Protein AF-A0A355IZ38-F1 (afdb_monomer_lite)

Sequence (164 aa):
MVAQYGFLFPCATNLNFVRHICVRNKNLKMKPISAKSFLVAFALFFAFACSNNEDNSEPLELSENEFTVQPEKPSKADEISVITCDCAYNQLAYIKRDGFTIELIKHFNSMMKQPCVLKLDTIKLGKLAAGTYQLKLIIVDTSTMILPADSIFHTEEQQLVVVN

pLDDT: mean 74.07, std 24.32, range [25.77, 97.81]

Foldseek 3Di:
DDDPPDDFDFQFPPPDDPPPPPDPDPDDDDDDDDDDPPPPVVVVVPPDDDPPPPPPDDGPRDTEQDKAWPPNAAALVDWIKIKGKYFPQWAFPDWDDDPQEIEGETEHEVVVVDDGDIDIDIGTPTGDHADKHKYKYWYWHQHCPVDVGIDTPDIDIDIHGHHD

Secondary structure (DSSP, 8-state):
----------------------------------TTSSSSTTTGGGSS--------PPP--PPTT-EEEESSS-BTTS-EEEEEEEETT-EEEEEEEETTEEEEEEEE-GGG-----EEEEEEEEE---SEEEEEEEEEEE--TTT-SS-EEEEEEEEEEEEB-

Radius of gyration: 23.29 Å; chains: 1; bounding box: 48×27×75 Å

Structure (mmCIF, N/CA/C/O backbone):
data_AF-A0A355IZ38-F1
#
_entry.id   AF-A0A355IZ38-F1
#
loop_
_atom_site.group_PDB
_atom_site.id
_atom_site.type_symbol
_atom_site.label_atom_id
_atom_site.label_alt_id
_atom_site.label_comp_id
_atom_site.label_asym_id
_atom_site.label_entity_id
_atom_site.label_seq_id
_atom_site.pdbx_PDB_ins_code
_atom_site.Cartn_x
_atom_site.Cartn_y
_atom_site.Cartn_z
_atom_site.occupancy
_atom_site.B_iso_or_equiv
_atom_site.auth_seq_id
_atom_site.auth_comp_id
_atom_site.auth_asym_id
_atom_site.auth_atom_id
_atom_site.pdbx_PDB_model_num
ATOM 1 N N . MET A 1 1 ? 28.796 12.596 -7.673 1.00 30.09 1 MET A N 1
ATOM 2 C CA . MET A 1 1 ? 27.819 13.690 -7.497 1.00 30.09 1 MET A CA 1
ATOM 3 C C . MET A 1 1 ? 26.765 13.528 -8.576 1.00 30.09 1 MET A C 1
ATOM 5 O O . MET A 1 1 ? 27.024 13.876 -9.718 1.00 30.09 1 MET A O 1
ATOM 9 N N . VAL A 1 2 ? 25.653 12.869 -8.252 1.00 27.17 2 VAL A N 1
ATOM 10 C CA . VAL A 1 2 ? 24.540 12.662 -9.189 1.00 27.17 2 VAL A CA 1
ATOM 11 C C . VAL A 1 2 ? 23.523 13.758 -8.902 1.00 27.17 2 VAL A C 1
ATOM 13 O O . VAL A 1 2 ? 23.076 13.892 -7.768 1.00 27.17 2 VAL A O 1
ATOM 16 N N . ALA A 1 3 ? 23.234 14.583 -9.904 1.00 25.77 3 ALA A N 1
ATOM 17 C CA . ALA A 1 3 ? 22.240 15.639 -9.809 1.00 25.77 3 ALA A CA 1
ATOM 18 C C . ALA A 1 3 ? 20.837 15.011 -9.738 1.00 25.77 3 ALA A C 1
ATOM 20 O O . ALA A 1 3 ? 20.361 14.444 -10.720 1.00 25.77 3 ALA A O 1
ATOM 21 N N . GLN A 1 4 ? 20.194 15.097 -8.572 1.00 28.62 4 GLN A N 1
ATOM 22 C CA . GLN A 1 4 ? 18.762 14.849 -8.411 1.00 28.62 4 GLN A CA 1
ATOM 23 C C . GLN A 1 4 ? 18.001 16.057 -8.968 1.00 28.62 4 GLN A C 1
ATOM 25 O O . GLN A 1 4 ? 17.833 17.068 -8.293 1.00 28.62 4 GLN A O 1
ATOM 30 N N . TYR A 1 5 ? 17.551 15.960 -10.217 1.00 30.80 5 TYR A N 1
ATOM 31 C CA . TYR A 1 5 ? 16.475 16.811 -10.711 1.00 30.80 5 TYR A CA 1
ATOM 32 C C . TYR A 1 5 ? 15.154 16.198 -10.242 1.00 30.80 5 TYR A C 1
ATOM 34 O O . TYR A 1 5 ? 14.611 15.312 -10.896 1.00 30.80 5 TYR A O 1
ATOM 42 N N . GLY A 1 6 ? 14.675 16.634 -9.076 1.00 28.84 6 GLY A N 1
ATOM 43 C CA . GLY A 1 6 ? 13.336 16.313 -8.591 1.00 28.84 6 GLY A CA 1
ATOM 44 C C . GLY A 1 6 ? 12.301 17.079 -9.405 1.00 28.84 6 GLY A C 1
ATOM 45 O O . GLY A 1 6 ? 11.952 18.206 -9.066 1.00 28.84 6 GLY A O 1
ATOM 46 N N . PHE A 1 7 ? 11.838 16.493 -10.505 1.00 35.38 7 PHE A N 1
ATOM 47 C CA . PHE A 1 7 ? 10.585 16.916 -11.113 1.00 35.38 7 PHE A CA 1
ATOM 48 C C . PHE A 1 7 ? 9.449 16.254 -10.330 1.00 35.38 7 PHE A C 1
ATOM 50 O O . PHE A 1 7 ? 9.221 15.056 -10.466 1.00 35.38 7 PHE A O 1
ATOM 57 N N . LEU A 1 8 ? 8.756 17.040 -9.504 1.00 36.06 8 LEU A N 1
ATOM 58 C CA . LEU A 1 8 ? 7.461 16.677 -8.929 1.00 36.06 8 LEU A CA 1
ATOM 59 C C . LEU A 1 8 ? 6.459 16.545 -10.082 1.00 36.06 8 LEU A C 1
ATOM 61 O O . LEU A 1 8 ? 5.887 17.536 -10.534 1.00 36.06 8 LEU A O 1
ATOM 65 N N . PHE A 1 9 ? 6.292 15.335 -10.605 1.00 43.69 9 PHE A N 1
ATOM 66 C CA . PHE A 1 9 ? 5.160 15.011 -11.461 1.00 43.69 9 PHE A CA 1
ATOM 67 C C . PHE A 1 9 ? 4.048 14.486 -10.552 1.00 43.69 9 PHE A C 1
ATOM 69 O O . PHE A 1 9 ? 4.173 13.365 -10.062 1.00 43.69 9 PHE A O 1
ATOM 76 N N . PRO A 1 10 ? 2.987 15.269 -10.283 1.00 49.03 10 PRO A N 1
ATOM 77 C CA . PRO A 1 10 ? 1.847 14.750 -9.541 1.00 49.03 10 PRO A CA 1
ATOM 78 C C . PRO A 1 10 ? 1.244 13.565 -10.301 1.00 49.03 10 PRO A C 1
ATOM 80 O O . PRO A 1 10 ? 1.236 13.552 -11.539 1.00 49.03 10 PRO A O 1
ATOM 83 N N . CYS A 1 11 ? 0.726 12.583 -9.562 1.00 50.69 11 CYS A N 1
ATOM 84 C CA . CYS A 1 11 ? -0.004 11.435 -10.101 1.00 50.69 11 CYS A CA 1
ATOM 85 C C . CYS A 1 11 ? -1.357 11.852 -10.700 1.00 50.69 11 CYS A C 1
ATOM 87 O O . CYS A 1 11 ? -2.425 11.474 -10.230 1.00 50.69 11 CYS A O 1
ATOM 89 N N . ALA A 1 12 ? -1.340 12.675 -11.743 1.00 43.84 12 ALA A N 1
ATOM 90 C CA . ALA A 1 12 ? -2.553 13.063 -12.433 1.00 43.84 12 ALA A CA 1
ATOM 91 C C . ALA A 1 12 ? -3.121 11.845 -13.174 1.00 43.84 12 ALA A C 1
ATOM 93 O O . ALA A 1 12 ? -2.410 11.145 -13.901 1.00 43.84 12 ALA A O 1
ATOM 94 N N . THR A 1 13 ? -4.425 11.617 -13.035 1.00 41.06 13 THR A N 1
ATOM 95 C CA . THR A 1 13 ? -5.215 10.656 -13.811 1.00 41.06 13 THR A CA 1
ATOM 96 C C . THR A 1 13 ? -5.291 11.087 -15.279 1.00 41.06 13 THR A C 1
ATOM 98 O O . THR A 1 13 ? -6.330 11.492 -15.786 1.00 41.06 13 THR A O 1
ATOM 101 N N . ASN A 1 14 ? -4.178 11.000 -16.011 1.00 34.47 14 ASN A N 1
ATOM 102 C CA . ASN A 1 14 ? -4.167 11.244 -17.450 1.00 34.47 14 ASN A CA 1
ATOM 103 C C . ASN A 1 14 ? -4.480 9.941 -18.193 1.00 34.47 14 ASN A C 1
ATOM 105 O O . ASN A 1 14 ? -3.610 9.202 -18.659 1.00 34.47 14 ASN A O 1
ATOM 109 N N . LEU A 1 15 ? -5.771 9.630 -18.248 1.00 43.16 15 LEU A N 1
ATOM 110 C CA . LEU A 1 15 ? -6.325 8.470 -18.931 1.00 43.16 15 LEU A CA 1
ATOM 111 C C . LEU A 1 15 ? -6.404 8.760 -20.436 1.00 43.16 15 LEU A C 1
ATOM 113 O O . LEU A 1 15 ? -7.479 8.970 -20.972 1.00 43.16 15 LEU A O 1
ATOM 117 N N . ASN A 1 16 ? -5.255 8.812 -21.118 1.00 37.44 16 ASN A N 1
ATOM 118 C CA . ASN A 1 16 ? -5.170 8.733 -22.581 1.00 37.44 16 ASN A CA 1
ATOM 119 C C . ASN A 1 16 ? -3.759 8.325 -23.031 1.00 37.44 16 ASN A C 1
ATOM 121 O O . ASN A 1 16 ? -2.974 9.129 -23.528 1.00 37.44 16 ASN A O 1
ATOM 125 N N . PHE A 1 17 ? -3.438 7.036 -22.900 1.00 35.91 17 PHE A N 1
ATOM 126 C CA . PHE A 1 17 ? -2.276 6.443 -23.565 1.00 35.91 17 PHE A CA 1
ATOM 127 C C . PHE A 1 17 ? -2.744 5.532 -24.704 1.00 35.91 17 PHE A C 1
ATOM 129 O O . PHE A 1 17 ? -2.813 4.309 -24.579 1.00 35.91 17 PHE A O 1
ATOM 136 N N . VAL A 1 18 ? -3.090 6.139 -25.842 1.00 32.97 18 VAL A N 1
ATOM 137 C CA . VAL A 1 18 ? -3.342 5.411 -27.091 1.00 32.97 18 VAL A CA 1
ATOM 138 C C . VAL A 1 18 ? -2.006 4.850 -27.591 1.00 32.97 18 VAL A C 1
ATOM 140 O O . VAL A 1 18 ? -1.260 5.499 -28.323 1.00 32.97 18 VAL A O 1
ATOM 143 N N . ARG A 1 19 ? -1.680 3.611 -27.200 1.00 35.50 19 ARG A N 1
ATOM 144 C CA . ARG A 1 19 ? -0.643 2.809 -27.867 1.00 35.50 19 ARG A CA 1
ATOM 145 C C . ARG A 1 19 ? -1.147 2.390 -29.245 1.00 35.50 19 ARG A C 1
ATOM 147 O O . ARG A 1 19 ? -1.717 1.315 -29.407 1.00 35.50 19 ARG A O 1
ATOM 154 N N . HIS A 1 20 ? -0.859 3.189 -30.266 1.00 32.88 20 HIS A N 1
ATOM 155 C CA . HIS A 1 20 ? -0.833 2.685 -31.636 1.00 32.88 20 HIS A CA 1
ATOM 156 C C . HIS A 1 20 ? 0.424 1.817 -31.832 1.00 32.88 20 HIS A C 1
ATOM 158 O O . HIS A 1 20 ? 1.467 2.289 -32.278 1.00 32.88 20 HIS A O 1
ATOM 164 N N . ILE A 1 21 ? 0.336 0.523 -31.509 1.00 37.19 21 ILE A N 1
ATOM 165 C CA . ILE A 1 21 ? 1.302 -0.467 -32.003 1.00 37.19 21 ILE A CA 1
ATOM 166 C C . ILE A 1 21 ? 0.905 -0.790 -33.446 1.00 37.19 21 ILE A C 1
ATOM 168 O O . ILE A 1 21 ? 0.029 -1.610 -33.708 1.00 37.19 21 ILE A O 1
ATOM 172 N N . CYS A 1 22 ? 1.540 -0.117 -34.402 1.00 32.47 22 CYS A N 1
ATOM 173 C CA . CYS A 1 22 ? 1.424 -0.455 -35.814 1.00 32.47 22 CYS A CA 1
ATOM 174 C C . CYS A 1 22 ? 2.407 -1.595 -36.134 1.00 32.47 22 CYS A C 1
ATOM 176 O O . CYS A 1 22 ? 3.581 -1.358 -36.422 1.00 32.47 22 CYS A O 1
ATOM 178 N N . VAL A 1 23 ? 1.943 -2.847 -36.067 1.00 34.12 23 VAL A N 1
ATOM 179 C CA . VAL A 1 23 ? 2.688 -3.999 -36.599 1.00 34.12 23 VAL A CA 1
ATOM 180 C C . VAL A 1 23 ? 2.545 -3.992 -38.122 1.00 34.12 23 VAL A C 1
ATOM 182 O O . VAL A 1 23 ? 1.530 -4.410 -38.676 1.00 34.12 23 VAL A O 1
ATOM 185 N N . ARG A 1 24 ? 3.572 -3.505 -38.826 1.00 33.31 24 ARG A N 1
ATOM 186 C CA . ARG A 1 24 ? 3.681 -3.632 -40.288 1.00 33.31 24 ARG A CA 1
ATOM 187 C C . ARG A 1 24 ? 3.968 -5.091 -40.656 1.00 33.31 24 ARG A C 1
ATOM 189 O O . ARG A 1 24 ? 5.123 -5.502 -40.727 1.00 33.31 24 ARG A O 1
ATOM 196 N N . ASN A 1 25 ? 2.923 -5.863 -40.944 1.00 37.69 25 ASN A N 1
ATOM 197 C CA . ASN A 1 25 ? 3.072 -7.150 -41.617 1.00 37.69 25 ASN A CA 1
ATOM 198 C C . ASN A 1 25 ? 3.325 -6.909 -43.118 1.00 37.69 25 ASN A C 1
ATOM 200 O O . ASN A 1 25 ? 2.424 -6.528 -43.866 1.00 37.69 25 ASN A O 1
ATOM 204 N N . LYS A 1 26 ? 4.576 -7.072 -43.564 1.00 46.28 26 LYS A N 1
ATOM 205 C CA . LYS A 1 26 ? 4.955 -6.984 -44.981 1.00 46.28 26 LYS A CA 1
ATOM 206 C C . LYS A 1 26 ? 4.722 -8.336 -45.655 1.00 46.28 26 LYS A C 1
ATOM 208 O O . LYS A 1 26 ? 5.685 -9.065 -45.849 1.00 46.28 26 LYS A O 1
ATOM 213 N N . ASN A 1 27 ? 3.480 -8.669 -46.007 1.00 49.88 27 ASN A N 1
ATOM 214 C CA . ASN A 1 27 ? 3.184 -9.634 -47.080 1.00 49.88 27 ASN A CA 1
ATOM 215 C C . ASN A 1 27 ? 1.684 -9.664 -47.426 1.00 49.88 27 ASN A C 1
ATOM 217 O O . ASN A 1 27 ? 0.970 -10.598 -47.083 1.00 49.88 27 ASN A O 1
ATOM 221 N N . LEU A 1 28 ? 1.193 -8.652 -48.145 1.00 47.41 28 LEU A N 1
ATOM 222 C CA . LEU A 1 28 ? -0.087 -8.753 -48.852 1.00 47.41 28 LEU A CA 1
ATOM 223 C C . LEU A 1 28 ? 0.058 -8.150 -50.252 1.00 47.41 28 LEU A C 1
ATOM 225 O O . LEU A 1 28 ? 0.273 -6.951 -50.416 1.00 47.41 28 LEU A O 1
ATOM 229 N N . LYS A 1 29 ? -0.035 -9.010 -51.273 1.00 46.50 29 LYS A N 1
ATOM 230 C CA . LYS A 1 29 ? -0.115 -8.613 -52.683 1.00 46.50 29 LYS A CA 1
ATOM 231 C C . LYS A 1 29 ? -1.458 -7.911 -52.916 1.00 46.50 29 LYS A C 1
ATOM 233 O O . LYS A 1 29 ? -2.498 -8.565 -52.944 1.00 46.50 29 LYS A O 1
ATOM 238 N N . MET A 1 30 ? -1.433 -6.588 -53.077 1.00 45.38 30 MET A N 1
ATOM 239 C CA . MET A 1 30 ? -2.601 -5.790 -53.465 1.00 45.38 30 MET A CA 1
ATOM 240 C C . MET A 1 30 ? -3.033 -6.144 -54.894 1.00 45.38 30 MET A C 1
ATOM 242 O O . MET A 1 30 ? -2.254 -6.011 -55.836 1.00 45.38 30 MET A O 1
ATOM 246 N N . LYS A 1 31 ? -4.292 -6.565 -55.059 1.00 53.12 31 LYS A N 1
ATOM 247 C CA . LYS A 1 31 ? -5.003 -6.490 -56.344 1.00 53.12 31 LYS A CA 1
ATOM 248 C C . LYS A 1 31 ? -5.642 -5.098 -56.463 1.00 53.12 31 LYS A C 1
ATOM 250 O O . LYS A 1 31 ? -6.125 -4.586 -55.453 1.00 53.12 31 LYS A O 1
ATOM 255 N N . PRO A 1 32 ? -5.667 -4.481 -57.655 1.00 48.03 32 PRO A N 1
ATOM 256 C CA . PRO A 1 32 ? -6.236 -3.151 -57.830 1.00 48.03 32 PRO A CA 1
ATOM 257 C C . PRO A 1 32 ? -7.765 -3.216 -57.722 1.00 48.03 32 PRO A C 1
ATOM 259 O O . PRO A 1 32 ? -8.432 -3.809 -58.567 1.00 48.03 32 PRO A O 1
ATOM 262 N N . ILE A 1 33 ? -8.318 -2.617 -56.667 1.00 56.44 33 ILE A N 1
ATOM 263 C CA . ILE A 1 33 ? -9.761 -2.443 -56.475 1.00 56.44 33 ILE A CA 1
ATOM 264 C C . ILE A 1 33 ? -10.096 -0.969 -56.725 1.00 56.44 33 ILE A C 1
ATOM 266 O O . ILE A 1 33 ? -9.453 -0.067 -56.192 1.00 56.44 33 ILE A O 1
ATOM 270 N N . SER A 1 34 ? -11.086 -0.762 -57.592 1.00 51.72 34 SER A N 1
ATOM 271 C CA . SER A 1 34 ? -11.603 0.520 -58.081 1.00 51.72 34 SER A CA 1
ATOM 272 C C . SER A 1 34 ? -11.895 1.530 -56.958 1.00 51.72 34 SER A C 1
ATOM 274 O O . SER A 1 34 ? -12.661 1.266 -56.031 1.00 51.72 34 SER A O 1
ATOM 276 N N . ALA A 1 35 ? -11.295 2.716 -57.077 1.00 55.97 35 ALA A N 1
ATOM 277 C CA . ALA A 1 35 ? -11.158 3.746 -56.044 1.00 55.97 35 ALA A CA 1
ATOM 278 C C . ALA A 1 35 ? -12.426 4.571 -55.723 1.00 55.97 35 ALA A C 1
ATOM 280 O O . ALA A 1 35 ? -12.310 5.684 -55.220 1.00 55.97 35 ALA A O 1
ATOM 281 N N . LYS A 1 36 ? -13.640 4.079 -56.008 1.00 51.84 36 LYS A N 1
ATOM 282 C CA . LYS A 1 36 ? -14.870 4.886 -55.840 1.00 51.84 36 LYS A CA 1
ATOM 283 C C . LYS A 1 36 ? -15.793 4.483 -54.685 1.00 51.84 36 LYS A C 1
ATOM 285 O O . LYS A 1 36 ? -16.704 5.242 -54.383 1.00 51.84 36 LYS A O 1
ATOM 290 N N . SER A 1 37 ? -15.540 3.373 -53.984 1.00 49.75 37 SER A N 1
ATOM 291 C CA . SER A 1 37 ? -16.437 2.897 -52.906 1.00 49.75 37 SER A CA 1
ATOM 292 C C . SER A 1 37 ? -15.851 2.925 -51.489 1.00 49.75 37 SER A C 1
ATOM 294 O O . SER A 1 37 ? -16.540 2.541 -50.551 1.00 49.75 37 SER A O 1
ATOM 296 N N . PHE A 1 38 ? -14.617 3.400 -51.289 1.00 52.09 38 PHE A N 1
ATOM 297 C CA . PHE A 1 38 ? -13.949 3.324 -49.977 1.00 52.09 38 PHE A CA 1
ATOM 298 C C . PHE A 1 38 ? -14.172 4.534 -49.050 1.00 52.09 38 PHE A C 1
ATOM 300 O O . PHE A 1 38 ? -13.833 4.468 -47.873 1.00 52.09 38 PHE A O 1
ATOM 307 N N . LEU A 1 39 ? -14.758 5.631 -49.542 1.00 50.28 39 LEU A N 1
ATOM 308 C CA . LEU A 1 39 ? -14.891 6.871 -48.760 1.00 50.28 39 LEU A CA 1
ATOM 309 C C . LEU A 1 39 ? -16.101 6.904 -47.812 1.00 50.28 39 LEU A C 1
ATOM 311 O O . LEU A 1 39 ? -16.093 7.670 -46.857 1.00 50.28 39 LEU A O 1
ATOM 315 N N . VAL A 1 40 ? -17.118 6.063 -48.023 1.00 52.06 40 VAL A N 1
ATOM 316 C CA . VAL A 1 40 ? -18.356 6.100 -47.214 1.00 52.06 40 VAL A CA 1
ATOM 317 C C . VAL A 1 40 ? -18.251 5.240 -45.945 1.00 52.06 40 VAL A C 1
ATOM 319 O O . VAL A 1 40 ? -18.854 5.563 -44.927 1.00 52.06 40 VAL A O 1
ATOM 322 N N . ALA A 1 41 ? -17.427 4.186 -45.948 1.00 52.53 41 ALA A N 1
ATOM 323 C CA . ALA A 1 41 ? -17.301 3.279 -44.802 1.00 52.53 41 ALA A CA 1
ATOM 324 C C . ALA A 1 41 ? -16.456 3.846 -43.641 1.00 52.53 41 ALA A C 1
ATOM 326 O O . ALA A 1 41 ? -16.593 3.388 -42.510 1.00 52.53 41 ALA A O 1
ATOM 327 N N . PHE A 1 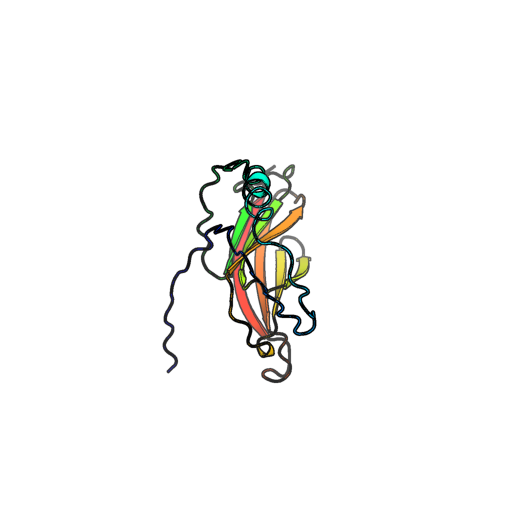42 ? -15.606 4.850 -43.891 1.00 52.91 42 PHE A N 1
ATOM 328 C CA . PHE A 1 42 ? -14.719 5.417 -42.866 1.00 52.91 42 PHE A CA 1
ATOM 329 C C . PHE A 1 42 ? -15.412 6.451 -41.964 1.00 52.91 42 PHE A C 1
ATOM 331 O O . PHE A 1 42 ? -14.997 6.633 -40.826 1.00 52.91 42 PHE A O 1
ATOM 338 N N . ALA A 1 43 ? -16.484 7.099 -42.432 1.00 53.50 43 ALA A N 1
ATOM 339 C CA . ALA A 1 43 ? -17.192 8.126 -41.660 1.00 53.50 43 ALA A CA 1
ATOM 340 C C . ALA A 1 43 ? -18.168 7.546 -40.616 1.00 53.50 43 ALA A C 1
ATOM 342 O O . ALA A 1 43 ? -18.440 8.186 -39.606 1.00 53.50 43 ALA A O 1
ATOM 343 N N . LEU A 1 44 ? -18.670 6.323 -40.824 1.00 48.66 44 LEU A N 1
ATOM 344 C CA . LEU A 1 44 ? -19.649 5.686 -39.931 1.00 48.66 44 LEU A CA 1
ATOM 345 C C . LEU A 1 44 ? -19.027 5.006 -38.699 1.00 48.66 44 LEU A C 1
ATOM 347 O O . LEU A 1 44 ? -19.744 4.726 -37.743 1.00 48.66 44 LEU A O 1
ATOM 351 N N . PHE A 1 45 ? -17.710 4.774 -38.678 1.00 49.78 45 PHE A N 1
ATOM 352 C CA . PHE A 1 45 ? -17.037 4.120 -37.546 1.00 49.78 45 PHE A CA 1
ATOM 353 C C . PHE A 1 45 ? -16.666 5.065 -36.389 1.00 49.78 45 PHE A C 1
ATOM 355 O O . PHE A 1 45 ? -16.322 4.586 -35.314 1.00 49.78 45 PHE A O 1
ATOM 362 N N . PHE A 1 46 ? -16.764 6.388 -36.567 1.00 50.72 46 PHE A N 1
ATOM 363 C CA . PHE A 1 46 ? -16.377 7.371 -35.540 1.00 50.72 46 PHE A CA 1
ATOM 364 C C . PHE A 1 46 ? -17.545 7.922 -34.705 1.00 50.72 46 PHE A C 1
ATOM 366 O O . PHE A 1 46 ? -17.321 8.756 -33.836 1.00 50.72 46 PHE A O 1
ATOM 373 N N . ALA A 1 47 ? -18.782 7.463 -34.924 1.00 43.34 47 ALA A N 1
ATOM 374 C CA . ALA A 1 47 ? -19.952 7.968 -34.192 1.00 43.34 47 ALA A CA 1
ATOM 375 C C . ALA A 1 47 ? -20.251 7.228 -32.869 1.00 43.34 47 ALA A C 1
ATOM 377 O O . ALA A 1 47 ? -21.159 7.627 -32.145 1.00 43.34 47 ALA A O 1
ATOM 378 N N . PHE A 1 48 ? -19.506 6.169 -32.533 1.00 50.12 48 PHE A N 1
ATOM 379 C CA . PHE A 1 48 ? -19.734 5.359 -31.329 1.00 50.12 48 PHE A CA 1
ATOM 380 C C . PHE A 1 48 ? -18.459 5.186 -30.497 1.00 50.12 48 PHE A C 1
ATOM 382 O O . PHE A 1 48 ? -17.959 4.077 -30.343 1.00 50.12 48 PHE A O 1
ATOM 389 N N . ALA A 1 49 ? -17.917 6.268 -29.946 1.00 50.88 49 ALA A N 1
ATOM 390 C CA . ALA A 1 49 ? -17.051 6.177 -28.774 1.00 50.88 49 ALA A CA 1
ATOM 391 C C . ALA A 1 49 ? -17.018 7.527 -28.047 1.00 50.88 49 ALA A C 1
ATOM 393 O O . ALA A 1 49 ? -16.909 8.562 -28.694 1.00 50.88 49 ALA A O 1
ATOM 394 N N . CYS A 1 50 ? -17.074 7.469 -26.715 1.00 43.09 50 CYS A N 1
ATOM 395 C CA . CYS A 1 50 ? -17.049 8.567 -25.737 1.00 43.09 50 CYS A CA 1
ATOM 396 C C . CYS A 1 50 ? -18.423 9.079 -25.274 1.00 43.09 50 CYS A C 1
ATOM 398 O O . CYS A 1 50 ? -18.811 10.221 -25.492 1.00 43.09 50 CYS A O 1
ATOM 400 N N . SER A 1 51 ? -19.126 8.226 -24.521 1.00 40.53 51 SER A N 1
ATOM 401 C CA . SER A 1 51 ? -19.909 8.706 -23.378 1.00 40.53 51 SER A CA 1
ATOM 402 C C . SER A 1 51 ? -18.917 9.092 -22.277 1.00 40.53 51 SER A C 1
ATOM 404 O O . SER A 1 51 ? -18.485 8.227 -21.515 1.00 40.53 51 SER A O 1
ATOM 406 N N . ASN A 1 52 ? -18.512 10.362 -22.230 1.00 41.09 52 ASN A N 1
ATOM 407 C CA . ASN A 1 52 ? -17.739 10.903 -21.116 1.00 41.09 52 ASN A CA 1
ATOM 408 C C . ASN A 1 52 ? -18.655 10.986 -19.889 1.00 41.09 52 ASN A C 1
ATOM 410 O O . ASN A 1 52 ? -19.328 11.990 -19.676 1.00 41.09 52 ASN A O 1
ATOM 414 N N . ASN A 1 53 ? -18.680 9.927 -19.082 1.00 40.62 53 ASN A N 1
ATOM 415 C CA . ASN A 1 53 ? -18.963 10.099 -17.664 1.00 40.62 53 ASN A CA 1
ATOM 416 C C . ASN A 1 53 ? -17.680 10.664 -17.055 1.00 40.62 53 ASN A C 1
ATOM 418 O O . ASN A 1 53 ? -16.778 9.919 -16.677 1.00 40.62 53 ASN A O 1
ATOM 422 N N . GLU A 1 54 ? -17.569 11.990 -17.077 1.00 43.09 54 GLU A N 1
ATOM 423 C CA . GLU A 1 54 ? -16.613 12.723 -16.255 1.00 43.09 54 GLU A CA 1
ATOM 424 C C . GLU A 1 54 ? -17.004 12.490 -14.791 1.00 43.09 54 GLU A C 1
ATOM 426 O O . GLU A 1 54 ? -17.865 13.174 -14.238 1.00 43.09 54 GLU A O 1
ATOM 431 N N . ASP A 1 55 ? -16.407 11.469 -14.174 1.00 45.53 55 ASP A N 1
ATOM 432 C CA . ASP A 1 55 ? -16.318 11.406 -12.720 1.00 45.53 55 ASP A CA 1
ATOM 433 C C . ASP A 1 55 ? -15.497 12.626 -12.279 1.00 45.53 55 ASP A C 1
ATOM 435 O O . ASP A 1 55 ? -14.277 12.671 -12.433 1.00 45.53 55 ASP A O 1
ATOM 439 N N . ASN A 1 56 ? -16.194 13.642 -11.764 1.00 39.91 56 ASN A N 1
ATOM 440 C CA . ASN A 1 56 ? -15.639 14.853 -11.153 1.00 39.91 56 ASN A CA 1
ATOM 441 C C . ASN A 1 56 ? -14.967 14.543 -9.800 1.00 39.91 56 ASN A C 1
ATOM 443 O O . ASN A 1 56 ? -15.247 15.192 -8.793 1.00 39.91 56 ASN A O 1
ATOM 447 N N . SER A 1 57 ? -14.111 13.526 -9.738 1.00 53.03 57 SER A N 1
ATOM 448 C CA . SER A 1 57 ? -13.187 13.375 -8.621 1.00 53.03 57 SER A CA 1
ATOM 449 C C . SER A 1 57 ? -12.007 14.304 -8.872 1.00 53.03 57 SER A C 1
ATOM 451 O O . SER A 1 57 ? -11.310 14.142 -9.878 1.00 53.03 57 SER A O 1
ATOM 453 N N . GLU A 1 58 ? -11.789 15.273 -7.981 1.00 54.09 58 GLU A N 1
ATOM 454 C CA . GLU A 1 58 ? -10.553 16.057 -7.962 1.00 54.09 58 GLU A CA 1
ATOM 455 C C . GLU A 1 58 ? -9.346 15.103 -8.072 1.00 54.09 58 GLU A C 1
ATOM 457 O O . GLU A 1 58 ? -9.344 14.049 -7.421 1.00 54.09 58 GLU A O 1
ATOM 462 N N . PRO A 1 59 ? -8.348 15.400 -8.925 1.00 56.91 59 PRO A N 1
ATOM 463 C CA . PRO A 1 59 ? -7.170 14.554 -9.045 1.00 56.91 59 PRO A CA 1
ATOM 464 C C . PRO A 1 59 ? -6.508 14.414 -7.674 1.00 56.91 59 PRO A C 1
ATOM 466 O O . PRO A 1 59 ? -6.182 15.418 -7.045 1.00 56.91 59 PRO A O 1
ATOM 469 N N . LEU A 1 60 ? -6.297 13.181 -7.205 1.00 64.94 60 LEU A N 1
ATOM 470 C CA . LEU A 1 60 ? -5.486 12.958 -6.012 1.00 64.94 60 LEU A CA 1
ATOM 471 C C . LEU A 1 60 ? -4.050 13.411 -6.303 1.00 64.94 60 LEU A C 1
ATOM 473 O O . LEU A 1 60 ? -3.322 12.757 -7.053 1.00 64.94 60 LEU A O 1
ATOM 477 N N . GLU A 1 61 ? -3.640 14.523 -5.700 1.00 70.00 61 GLU A N 1
ATOM 478 C CA . GLU A 1 61 ? -2.257 14.993 -5.723 1.00 70.00 61 GLU A CA 1
ATOM 479 C C . GLU A 1 61 ? -1.414 14.154 -4.752 1.00 70.00 61 GLU A C 1
ATOM 481 O O . GLU A 1 61 ? -1.179 14.535 -3.611 1.00 70.00 61 GLU A O 1
ATOM 486 N N . LEU A 1 62 ? -0.991 12.971 -5.201 1.00 72.69 62 LEU A N 1
ATOM 487 C CA . LEU A 1 62 ? 0.010 12.149 -4.513 1.00 72.69 62 LEU A CA 1
ATOM 488 C C . LEU A 1 62 ? 1.389 12.397 -5.121 1.00 72.69 62 LEU A C 1
ATOM 490 O O . LEU A 1 62 ? 1.525 12.418 -6.354 1.00 72.69 62 LEU A O 1
ATOM 494 N N . SER A 1 63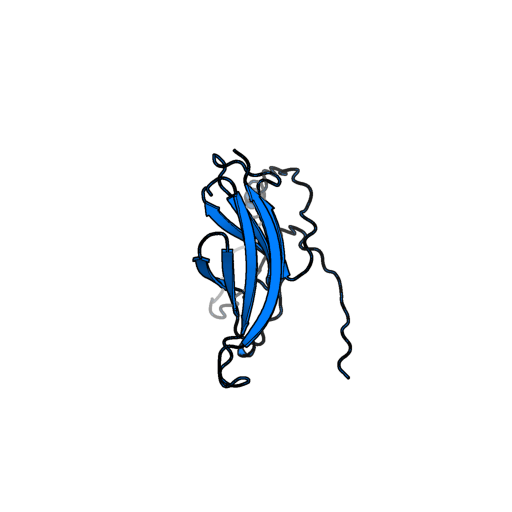 ? 2.399 12.555 -4.264 1.00 78.81 63 SER A N 1
ATOM 495 C CA . SER A 1 63 ? 3.796 12.588 -4.689 1.00 78.81 63 SER A CA 1
ATOM 496 C C . SER A 1 63 ? 4.337 11.165 -4.930 1.00 78.81 63 SER A C 1
ATOM 498 O O . SER A 1 63 ? 3.662 10.162 -4.678 1.00 78.81 63 SER A O 1
ATOM 500 N N . GLU A 1 64 ? 5.523 11.055 -5.530 1.00 81.19 64 GLU A N 1
ATOM 501 C CA . GLU A 1 64 ? 6.109 9.763 -5.901 1.00 81.19 64 GLU A CA 1
ATOM 502 C C . GLU A 1 64 ? 6.445 8.924 -4.656 1.00 81.19 64 GLU A C 1
ATOM 504 O O . GLU A 1 64 ? 7.194 9.361 -3.787 1.00 81.19 64 GLU A O 1
ATOM 509 N N . ASN A 1 65 ? 5.962 7.679 -4.629 1.00 80.31 65 ASN A N 1
ATOM 510 C CA . ASN A 1 65 ? 6.094 6.719 -3.526 1.00 80.31 65 ASN A CA 1
ATOM 511 C C . ASN A 1 65 ? 5.311 7.083 -2.253 1.00 80.31 65 ASN A C 1
ATOM 513 O O . ASN A 1 65 ? 5.451 6.403 -1.237 1.00 80.31 65 ASN A O 1
ATOM 517 N N . GLU A 1 66 ? 4.432 8.082 -2.316 1.00 87.75 66 GLU A N 1
ATOM 518 C CA . GLU A 1 66 ? 3.471 8.357 -1.252 1.00 87.75 66 GLU A CA 1
ATOM 519 C C . GLU A 1 66 ? 2.217 7.490 -1.382 1.00 87.75 66 GLU A C 1
ATOM 521 O O . GLU A 1 66 ? 1.859 6.962 -2.449 1.00 87.75 66 GLU A O 1
ATOM 526 N N . PHE A 1 67 ? 1.507 7.374 -0.263 1.00 92.25 67 PHE A N 1
ATOM 527 C CA . PHE A 1 67 ? 0.200 6.749 -0.223 1.00 92.25 67 PHE A CA 1
ATOM 528 C C . PHE A 1 67 ? -0.787 7.554 0.613 1.00 92.25 67 PHE A C 1
ATOM 530 O O . PHE A 1 67 ? -0.417 8.356 1.467 1.00 92.25 67 PHE A O 1
ATOM 537 N N . THR A 1 68 ? -2.066 7.311 0.356 1.00 94.50 68 THR A N 1
ATOM 538 C CA . THR A 1 68 ? -3.184 7.840 1.133 1.00 94.50 68 THR A CA 1
ATOM 539 C C . THR A 1 68 ? -4.193 6.735 1.416 1.00 94.50 68 THR A C 1
ATOM 541 O O . THR A 1 68 ? -4.220 5.705 0.735 1.00 94.50 68 THR A O 1
ATOM 544 N N . VAL A 1 69 ? -5.022 6.931 2.435 1.00 95.00 69 VAL A N 1
ATOM 545 C CA . VAL A 1 69 ? -6.010 5.949 2.883 1.00 95.00 69 VAL A CA 1
ATOM 546 C C . VAL A 1 69 ? -7.415 6.425 2.537 1.00 95.00 69 VAL A C 1
ATOM 548 O O . VAL A 1 69 ? -7.764 7.585 2.743 1.00 95.00 69 VAL A O 1
ATOM 551 N N . GLN A 1 70 ? -8.238 5.506 2.036 1.00 95.38 70 GLN A N 1
ATOM 552 C CA . GLN A 1 70 ? -9.646 5.735 1.752 1.00 95.38 70 GLN A CA 1
ATOM 553 C C . GLN A 1 70 ? -10.518 4.733 2.532 1.00 95.38 70 GLN A C 1
ATOM 555 O O . GLN A 1 70 ? -10.258 3.528 2.459 1.00 95.38 70 GLN A O 1
ATOM 560 N N . PRO A 1 71 ? -11.570 5.190 3.238 1.00 94.69 71 PRO A N 1
ATOM 561 C CA . PRO A 1 71 ? -11.932 6.596 3.463 1.00 94.69 71 PRO A CA 1
ATOM 562 C C . PRO A 1 71 ? -10.942 7.308 4.407 1.00 94.69 71 PRO A C 1
ATOM 564 O O . PRO A 1 71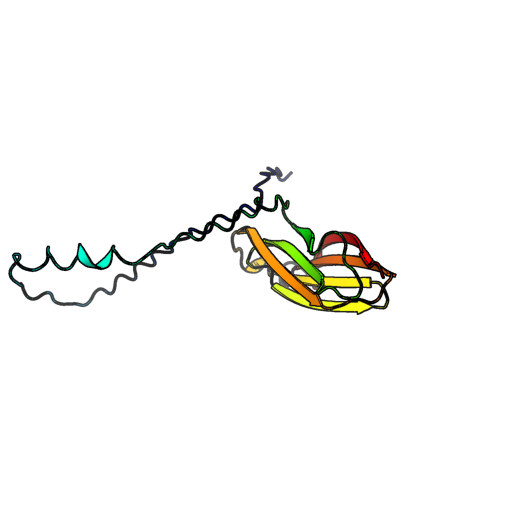 ? -10.264 6.656 5.193 1.00 94.69 71 PRO A O 1
ATOM 567 N N . GLU A 1 72 ? -10.889 8.644 4.353 1.00 92.44 72 GLU A N 1
ATOM 568 C CA . GLU A 1 72 ? -9.966 9.476 5.158 1.00 92.44 72 GLU A CA 1
ATOM 569 C C . GLU A 1 72 ? -10.149 9.271 6.675 1.00 92.44 72 GLU A C 1
ATOM 571 O O . GLU A 1 72 ? -9.205 9.353 7.458 1.00 92.44 72 GLU A O 1
ATOM 576 N N . LYS A 1 73 ? -11.383 8.977 7.100 1.00 94.25 73 LYS A N 1
ATOM 577 C CA . LYS A 1 73 ? -11.755 8.704 8.494 1.00 94.25 73 LYS A CA 1
ATOM 578 C C . LYS A 1 73 ? -12.489 7.367 8.567 1.00 94.25 73 LYS A C 1
ATOM 580 O O . LYS A 1 73 ? -13.720 7.366 8.599 1.00 94.25 73 LYS A O 1
ATOM 585 N N . PRO A 1 74 ? -11.773 6.233 8.535 1.00 96.12 74 PRO A N 1
ATOM 586 C CA . PRO A 1 74 ? -12.417 4.934 8.474 1.00 96.12 74 PRO A CA 1
ATOM 587 C C . PRO A 1 74 ? -13.017 4.533 9.812 1.00 96.12 74 PRO A C 1
ATOM 589 O O . PRO A 1 74 ? -12.390 4.644 10.867 1.00 96.12 74 PRO A O 1
ATOM 592 N N . SER A 1 75 ? -14.229 4.004 9.748 1.00 96.94 75 SER A N 1
ATOM 593 C CA . SER A 1 75 ? -14.864 3.266 10.830 1.00 96.94 75 SER A CA 1
ATOM 594 C C . SER A 1 75 ? -14.602 1.766 10.692 1.00 96.94 75 SER A C 1
ATOM 596 O O . SER A 1 75 ? -14.261 1.264 9.619 1.00 96.94 75 SER A O 1
ATOM 598 N N . LYS A 1 76 ? -14.850 1.005 11.761 1.00 95.56 76 LYS A N 1
ATOM 599 C CA . LYS A 1 76 ? -14.771 -0.467 11.731 1.00 95.56 76 LYS A CA 1
ATOM 600 C C . LYS A 1 76 ? -15.738 -1.136 10.739 1.00 95.56 76 LYS A C 1
ATOM 602 O O . LYS A 1 76 ? -15.626 -2.334 10.477 1.00 95.56 76 LYS A O 1
ATOM 607 N N . ALA A 1 77 ? -16.737 -0.402 10.243 1.00 96.00 77 ALA A N 1
ATOM 608 C CA . ALA A 1 77 ? -17.697 -0.905 9.267 1.00 96.00 77 ALA A CA 1
ATOM 609 C C . ALA A 1 77 ? -17.208 -0.746 7.818 1.00 96.00 77 ALA A C 1
ATOM 611 O O . ALA A 1 77 ? -17.701 -1.474 6.943 1.00 96.00 77 ALA A O 1
ATOM 612 N N . ASP A 1 78 ? -16.254 0.159 7.590 1.00 96.75 78 ASP A N 1
ATOM 613 C CA . ASP A 1 78 ? -15.812 0.580 6.266 1.00 96.75 78 ASP A CA 1
ATOM 614 C C . ASP A 1 78 ? -14.810 -0.396 5.648 1.00 96.75 78 ASP A C 1
ATOM 616 O O . ASP A 1 78 ? -14.010 -1.041 6.329 1.00 96.75 78 ASP A O 1
ATOM 620 N N . GLU A 1 79 ? -14.853 -0.490 4.321 1.00 97.06 79 GLU A N 1
ATOM 621 C CA . GLU A 1 79 ? -13.819 -1.156 3.533 1.00 97.06 79 GLU A CA 1
ATOM 622 C C . GLU A 1 79 ? -12.652 -0.189 3.339 1.00 97.06 79 GLU A C 1
ATOM 624 O O . GLU A 1 79 ? -12.771 0.807 2.624 1.00 97.06 79 GLU A O 1
ATOM 629 N N . ILE A 1 80 ? -11.520 -0.485 3.974 1.00 96.81 80 ILE A N 1
ATOM 630 C CA . ILE A 1 80 ? -10.344 0.380 3.950 1.00 96.81 80 ILE A CA 1
ATOM 631 C C . ILE A 1 80 ? -9.470 -0.006 2.761 1.00 96.81 80 ILE A C 1
ATOM 633 O O . ILE A 1 80 ? -9.152 -1.180 2.546 1.00 96.81 80 ILE A O 1
ATOM 637 N N . SER A 1 81 ? -9.065 0.993 1.986 1.00 97.12 81 SER A N 1
ATOM 638 C CA . SER A 1 81 ? -8.152 0.851 0.855 1.00 97.12 81 SER A CA 1
ATOM 639 C C . SER A 1 81 ? -7.010 1.854 0.964 1.00 97.12 81 SER A C 1
ATOM 641 O O . SER A 1 81 ? -7.182 2.951 1.485 1.00 97.12 81 SER A O 1
ATOM 643 N N . VAL A 1 82 ? -5.843 1.479 0.459 1.00 96.06 82 VAL A N 1
ATOM 644 C CA . VAL A 1 82 ? -4.669 2.344 0.352 1.00 96.06 82 VAL A CA 1
ATOM 645 C C . VAL A 1 82 ? -4.444 2.651 -1.116 1.00 96.06 82 VAL A C 1
ATOM 647 O O . VAL A 1 82 ? -4.328 1.737 -1.932 1.00 96.06 82 VAL A O 1
ATOM 650 N N . ILE A 1 83 ? -4.412 3.932 -1.451 1.00 94.69 83 ILE A N 1
ATOM 651 C CA . ILE A 1 83 ? -4.130 4.424 -2.793 1.00 94.69 83 ILE A CA 1
ATOM 652 C C . ILE A 1 83 ? -2.671 4.861 -2.808 1.00 94.69 83 ILE A C 1
ATOM 654 O O . ILE A 1 83 ? -2.276 5.722 -2.028 1.00 94.69 83 ILE A O 1
ATOM 658 N N . THR A 1 84 ? -1.869 4.261 -3.677 1.00 93.38 84 THR A N 1
ATOM 659 C CA . THR A 1 84 ? -0.442 4.572 -3.828 1.00 93.38 84 THR A CA 1
ATOM 660 C C . THR A 1 84 ? -0.196 5.221 -5.181 1.00 93.38 84 THR A C 1
ATOM 662 O O . THR A 1 84 ? -0.795 4.776 -6.164 1.00 93.38 84 THR A O 1
ATOM 665 N N . CYS A 1 85 ? 0.723 6.184 -5.257 1.00 91.50 85 CYS A N 1
ATOM 666 C CA . CYS A 1 85 ? 1.297 6.615 -6.530 1.00 91.50 85 CYS A CA 1
ATOM 667 C C . CYS A 1 85 ? 2.758 6.186 -6.626 1.00 91.50 85 CYS A C 1
ATOM 669 O O . CYS A 1 85 ? 3.619 6.720 -5.932 1.00 91.50 85 CYS A O 1
ATOM 671 N N . ASP A 1 86 ? 3.055 5.241 -7.507 1.00 91.75 86 ASP A N 1
ATOM 672 C CA . ASP A 1 86 ? 4.422 4.782 -7.717 1.00 91.75 86 ASP A CA 1
ATOM 673 C C . ASP A 1 86 ? 4.654 4.293 -9.150 1.00 91.75 86 ASP A C 1
ATOM 675 O O . ASP A 1 86 ? 3.799 4.422 -10.030 1.00 91.75 86 ASP A O 1
ATOM 679 N N . CYS A 1 87 ? 5.857 3.792 -9.429 1.00 91.31 87 CYS A N 1
ATOM 680 C CA . CYS A 1 87 ? 6.192 3.281 -10.749 1.00 91.31 87 CYS A CA 1
ATOM 681 C C . CYS A 1 87 ? 5.322 2.065 -11.093 1.00 91.31 87 CYS A C 1
ATOM 683 O O . CYS A 1 87 ? 5.262 1.107 -10.334 1.00 91.31 87 CYS A O 1
ATOM 685 N N . ALA A 1 88 ? 4.742 2.029 -12.295 1.00 90.88 88 ALA A N 1
ATOM 686 C CA . ALA A 1 88 ? 3.844 0.958 -12.745 1.00 90.88 88 ALA A CA 1
ATOM 687 C C . ALA A 1 88 ? 4.449 -0.461 -12.727 1.00 90.88 88 ALA A C 1
ATOM 689 O O . ALA A 1 88 ? 3.713 -1.443 -12.832 1.00 90.88 88 ALA A O 1
ATOM 690 N N . TYR A 1 89 ? 5.778 -0.577 -12.664 1.00 90.88 89 TYR A N 1
ATOM 691 C CA . TYR A 1 89 ? 6.475 -1.855 -12.525 1.00 90.88 89 TYR A CA 1
ATOM 692 C C . TYR A 1 89 ? 6.584 -2.332 -11.070 1.00 90.88 89 TYR A C 1
ATOM 694 O O . TYR A 1 89 ? 6.968 -3.480 -10.855 1.00 90.88 89 TYR A O 1
ATOM 702 N N . ASN A 1 90 ? 6.275 -1.485 -10.085 1.00 92.50 90 ASN A N 1
ATOM 703 C CA . ASN A 1 90 ? 6.189 -1.878 -8.687 1.00 92.50 90 ASN A CA 1
ATOM 704 C C . ASN A 1 90 ? 4.956 -2.764 -8.532 1.00 92.50 90 ASN A C 1
ATOM 706 O O . ASN A 1 90 ? 3.833 -2.355 -8.824 1.00 92.50 90 ASN A O 1
ATOM 710 N N . GLN A 1 91 ? 5.162 -3.995 -8.085 1.00 93.12 91 GLN A N 1
ATOM 711 C CA . GLN A 1 91 ? 4.085 -4.962 -7.914 1.00 93.12 91 GLN A CA 1
ATOM 712 C C . GLN A 1 91 ? 3.905 -5.268 -6.439 1.00 93.12 91 GLN A C 1
ATOM 714 O O . GLN A 1 91 ? 4.879 -5.563 -5.749 1.00 93.12 91 GLN A O 1
ATOM 719 N N . LEU A 1 92 ? 2.659 -5.230 -5.960 1.00 95.12 92 LEU A N 1
ATOM 720 C CA . LEU A 1 92 ? 2.329 -5.704 -4.621 1.00 95.12 92 LEU A CA 1
ATOM 721 C C . LEU A 1 92 ? 2.701 -7.184 -4.506 1.00 95.12 92 LEU A C 1
ATOM 723 O O . LEU A 1 92 ? 2.110 -8.032 -5.172 1.00 95.12 92 LEU A O 1
ATOM 727 N N . ALA A 1 93 ? 3.677 -7.477 -3.654 1.00 92.81 93 ALA A N 1
ATOM 728 C CA . ALA A 1 93 ? 4.116 -8.834 -3.386 1.00 92.81 93 ALA A CA 1
ATOM 729 C C . ALA A 1 93 ? 3.251 -9.456 -2.286 1.00 92.81 93 ALA A C 1
ATOM 731 O O . ALA A 1 93 ? 2.697 -10.538 -2.467 1.00 92.81 93 ALA A O 1
ATOM 732 N N . TYR A 1 94 ? 3.105 -8.766 -1.151 1.00 93.50 94 TYR A N 1
ATOM 733 C CA . TYR A 1 94 ? 2.293 -9.247 -0.035 1.00 93.50 94 TYR A CA 1
ATOM 734 C C . TYR A 1 94 ? 1.871 -8.128 0.922 1.00 93.50 94 TYR A C 1
ATOM 736 O O . TYR A 1 94 ? 2.475 -7.057 0.987 1.00 93.50 94 TYR A O 1
ATOM 744 N N . ILE A 1 95 ? 0.815 -8.419 1.687 1.00 96.56 95 ILE A N 1
ATOM 745 C CA . ILE A 1 95 ? 0.330 -7.609 2.806 1.00 96.56 95 ILE A CA 1
ATOM 746 C C . ILE A 1 95 ? 0.608 -8.402 4.079 1.00 96.56 95 ILE A C 1
ATOM 748 O O . ILE A 1 95 ? 0.004 -9.457 4.294 1.00 96.56 95 ILE A O 1
ATOM 752 N N . LYS A 1 96 ? 1.512 -7.913 4.926 1.00 96.44 96 LYS A N 1
ATOM 753 C CA . LYS A 1 96 ? 1.830 -8.548 6.207 1.00 96.44 96 LYS A CA 1
ATOM 754 C C . LYS A 1 96 ? 1.124 -7.802 7.331 1.00 96.44 96 LYS A C 1
ATOM 756 O O . LYS A 1 96 ? 1.227 -6.586 7.439 1.00 96.44 96 LYS A O 1
ATOM 761 N N . ARG A 1 97 ? 0.376 -8.541 8.151 1.00 96.56 97 ARG A N 1
ATOM 762 C CA . ARG A 1 97 ? -0.348 -8.008 9.310 1.00 96.56 97 ARG A CA 1
ATOM 763 C C . ARG A 1 97 ? 0.267 -8.580 10.578 1.00 96.56 97 ARG A C 1
ATOM 765 O O . ARG A 1 97 ? 0.297 -9.799 10.730 1.00 96.56 97 ARG A O 1
ATOM 772 N N . ASP A 1 98 ? 0.728 -7.707 11.460 1.00 95.31 98 ASP A N 1
ATOM 773 C CA . ASP A 1 98 ? 1.284 -8.069 12.761 1.00 95.31 98 ASP A CA 1
ATOM 774 C C . ASP A 1 98 ? 0.692 -7.155 13.839 1.00 95.31 98 ASP A C 1
ATOM 776 O O . ASP A 1 98 ? 1.096 -6.005 14.011 1.00 95.31 98 ASP A O 1
ATOM 780 N N . GLY A 1 99 ? -0.360 -7.636 14.505 1.00 94.50 99 GLY A N 1
ATOM 781 C CA . GLY A 1 99 ? -1.134 -6.841 15.457 1.00 94.50 99 GLY A CA 1
ATOM 782 C C . GLY A 1 99 ? -1.721 -5.577 14.819 1.00 94.50 99 GLY A C 1
ATOM 783 O O . GLY A 1 99 ? -2.575 -5.654 13.935 1.00 94.50 99 GLY A O 1
ATOM 784 N N . PHE A 1 100 ? -1.260 -4.417 15.288 1.00 96.19 100 PHE A N 1
ATOM 785 C CA . PHE A 1 100 ? -1.648 -3.098 14.777 1.00 96.19 100 PHE A CA 1
ATOM 786 C C . PHE A 1 100 ? -0.682 -2.556 13.712 1.00 96.19 100 PHE A C 1
ATOM 788 O O . PHE A 1 100 ? -0.788 -1.401 13.319 1.00 96.19 100 PHE A O 1
ATOM 795 N N . THR A 1 101 ? 0.234 -3.377 13.203 1.00 97.44 101 THR A N 1
ATOM 796 C CA . THR A 1 101 ? 1.140 -3.010 12.112 1.00 97.44 101 THR A CA 1
ATOM 797 C C . THR A 1 101 ? 0.713 -3.700 10.822 1.00 97.44 101 THR A C 1
ATOM 799 O O . THR A 1 101 ? 0.468 -4.909 10.793 1.00 97.44 101 THR A O 1
ATOM 802 N N . ILE A 1 102 ? 0.617 -2.929 9.740 1.00 97.75 102 ILE A N 1
ATOM 803 C CA . ILE A 1 102 ? 0.278 -3.413 8.403 1.00 97.75 102 ILE A CA 1
ATOM 804 C C . ILE A 1 102 ? 1.382 -2.970 7.444 1.00 97.75 102 ILE A C 1
ATOM 806 O O . ILE A 1 102 ? 1.541 -1.784 7.162 1.00 97.75 102 ILE A O 1
ATOM 810 N N . GLU A 1 103 ? 2.128 -3.939 6.925 1.00 97.69 103 GLU A N 1
ATOM 811 C CA . GLU A 1 103 ? 3.191 -3.718 5.946 1.00 97.69 103 GLU A CA 1
ATOM 812 C C . GLU A 1 103 ? 2.675 -4.059 4.542 1.00 97.69 103 GLU A C 1
ATOM 814 O O . GLU A 1 103 ? 2.217 -5.177 4.282 1.00 97.69 103 GLU A O 1
ATOM 819 N N . LEU A 1 104 ? 2.763 -3.091 3.635 1.00 97.12 104 LEU A N 1
ATOM 820 C CA . LEU A 1 104 ? 2.483 -3.217 2.211 1.00 97.12 104 LEU A CA 1
ATOM 821 C C . LEU A 1 104 ? 3.815 -3.325 1.489 1.00 97.12 104 LEU A C 1
ATOM 823 O O . LEU A 1 104 ? 4.545 -2.342 1.377 1.00 97.12 104 LEU A O 1
ATOM 827 N N . ILE A 1 105 ? 4.156 -4.526 1.034 1.00 96.44 105 ILE A N 1
ATOM 828 C CA . ILE A 1 105 ? 5.472 -4.783 0.454 1.00 96.44 105 ILE A CA 1
ATOM 829 C C . ILE A 1 105 ? 5.323 -4.914 -1.054 1.00 96.44 105 ILE A C 1
ATOM 831 O O . ILE A 1 105 ? 4.649 -5.818 -1.557 1.00 96.44 105 ILE A O 1
ATOM 835 N N . LYS A 1 106 ? 5.941 -3.976 -1.771 1.00 96.25 106 LYS A N 1
ATOM 836 C CA . LYS A 1 106 ? 6.016 -3.951 -3.227 1.00 96.25 106 LYS A CA 1
ATOM 837 C C . LYS A 1 106 ? 7.418 -4.310 -3.685 1.00 96.25 106 LYS A C 1
ATOM 839 O O . LYS A 1 106 ? 8.402 -3.863 -3.104 1.00 96.25 106 LYS A O 1
ATOM 844 N N . HIS A 1 107 ? 7.506 -5.097 -4.745 1.00 95.19 107 HIS A N 1
ATOM 845 C CA . HIS A 1 107 ? 8.769 -5.478 -5.359 1.00 95.19 107 HIS A CA 1
ATOM 846 C C . HIS A 1 107 ? 8.928 -4.802 -6.714 1.00 95.19 107 HIS A C 1
ATOM 848 O O . HIS A 1 107 ? 7.960 -4.633 -7.460 1.00 95.19 107 HIS A O 1
ATOM 854 N N . PHE A 1 108 ? 10.168 -4.481 -7.054 1.00 93.94 108 PHE A N 1
ATOM 855 C CA . PHE A 1 108 ? 10.573 -4.169 -8.416 1.00 93.94 108 PHE A CA 1
ATOM 856 C C . PHE A 1 108 ? 11.947 -4.766 -8.707 1.00 93.94 108 PHE A C 1
ATOM 858 O O . PHE A 1 108 ? 12.646 -5.230 -7.811 1.00 93.94 108 PHE A O 1
ATOM 865 N N . ASN A 1 109 ? 12.330 -4.760 -9.980 1.00 90.94 109 ASN A N 1
ATOM 866 C CA . ASN A 1 109 ? 13.635 -5.235 -10.411 1.00 90.94 109 ASN A CA 1
ATOM 867 C C . ASN A 1 109 ? 14.348 -4.135 -11.197 1.00 90.94 109 ASN A C 1
ATOM 869 O O . ASN A 1 109 ? 14.035 -3.886 -12.368 1.00 90.94 109 ASN A O 1
ATOM 873 N N . SER A 1 110 ? 15.340 -3.503 -10.569 1.00 89.12 110 SER A N 1
ATOM 874 C CA . SER A 1 110 ? 16.110 -2.419 -11.191 1.00 89.12 110 SER A CA 1
ATOM 875 C C . SER A 1 110 ? 16.882 -2.853 -12.448 1.00 89.12 110 SER A C 1
ATOM 877 O O . SER A 1 110 ? 17.145 -2.029 -13.330 1.00 89.12 110 SER A O 1
ATOM 879 N N . MET A 1 111 ? 17.182 -4.150 -12.620 1.00 87.69 111 MET A N 1
ATOM 880 C CA . MET A 1 111 ? 17.878 -4.661 -13.813 1.00 87.69 111 MET A CA 1
ATOM 881 C C . MET A 1 111 ? 17.037 -4.592 -15.080 1.00 87.69 111 MET A C 1
ATOM 883 O O . MET A 1 111 ? 17.592 -4.591 -16.180 1.00 87.69 111 MET A O 1
ATOM 887 N N . MET A 1 112 ? 15.710 -4.524 -14.954 1.00 87.31 112 MET A N 1
ATOM 888 C CA . MET A 1 112 ? 14.839 -4.412 -16.120 1.00 87.31 112 MET A CA 1
ATOM 889 C C . MET A 1 112 ? 15.020 -3.071 -16.845 1.00 87.31 112 MET A C 1
ATOM 891 O O . MET A 1 112 ? 14.597 -2.959 -17.996 1.00 87.31 112 MET A O 1
ATOM 895 N N . LYS A 1 113 ? 15.651 -2.071 -16.195 1.00 85.00 113 LYS A N 1
ATOM 896 C CA . LYS A 1 113 ? 15.914 -0.722 -16.733 1.00 85.00 113 LYS A CA 1
ATOM 897 C C . LYS A 1 113 ? 14.674 -0.095 -17.379 1.00 85.00 113 LYS A C 1
ATOM 899 O O . LYS A 1 113 ? 14.772 0.613 -18.383 1.00 85.00 113 LYS A O 1
ATOM 904 N N . GLN A 1 114 ? 13.498 -0.396 -16.835 1.00 87.25 114 GLN A N 1
ATOM 905 C CA . GLN A 1 114 ? 12.251 0.154 -17.336 1.00 87.25 114 GLN A CA 1
ATOM 906 C C . GLN A 1 114 ? 12.124 1.607 -16.876 1.00 87.25 114 GLN A C 1
ATOM 908 O O . GLN A 1 114 ? 12.438 1.903 -15.723 1.00 87.25 114 GLN A O 1
ATOM 913 N N . PRO A 1 115 ? 11.677 2.525 -17.749 1.00 89.12 115 PRO A N 1
ATOM 914 C CA . PRO A 1 115 ? 11.372 3.879 -17.316 1.00 89.12 115 PRO A CA 1
ATOM 915 C C . PRO A 1 115 ? 10.242 3.837 -16.282 1.00 89.12 115 PRO A C 1
ATOM 917 O O . PRO A 1 115 ? 9.257 3.117 -16.467 1.00 89.12 115 PRO A O 1
ATOM 920 N N . CYS A 1 116 ? 10.380 4.613 -15.207 1.00 88.38 116 CYS A N 1
ATOM 921 C CA . CYS A 1 116 ? 9.304 4.782 -14.241 1.00 88.38 116 CYS A CA 1
ATOM 922 C C . CYS A 1 116 ? 8.163 5.565 -14.898 1.00 88.38 116 CYS A C 1
ATOM 924 O O . CYS A 1 116 ? 8.328 6.714 -15.305 1.00 88.38 116 CYS A O 1
ATOM 926 N N . VAL A 1 117 ? 7.013 4.909 -15.035 1.00 89.94 117 VAL A N 1
ATOM 927 C CA . VAL A 1 117 ? 5.752 5.544 -15.415 1.00 89.94 117 VAL A CA 1
ATOM 928 C C . VAL A 1 117 ? 4.885 5.530 -14.171 1.00 89.94 117 VAL A C 1
ATOM 930 O O . VAL A 1 117 ? 4.499 4.449 -13.730 1.00 89.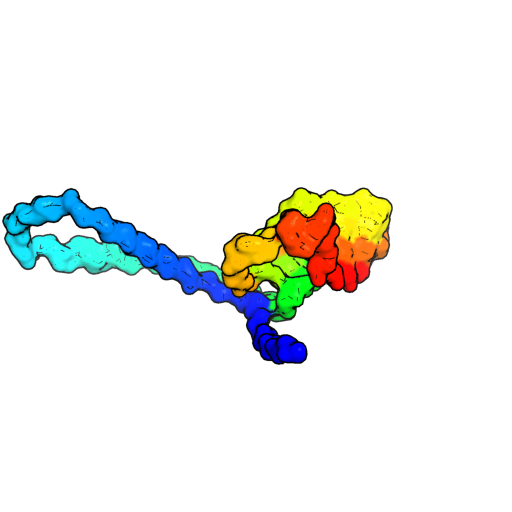94 117 VAL A O 1
ATOM 933 N N . LEU A 1 118 ? 4.621 6.706 -13.603 1.00 89.44 118 LEU A N 1
ATOM 934 C CA . LEU A 1 118 ? 3.791 6.830 -12.410 1.00 89.44 118 LEU A CA 1
ATOM 935 C C . LEU A 1 118 ? 2.379 6.317 -12.691 1.00 89.44 118 LEU A C 1
ATOM 937 O O . LEU A 1 118 ? 1.789 6.612 -13.735 1.00 89.44 118 LEU A O 1
ATOM 941 N N . LYS A 1 119 ? 1.853 5.520 -11.766 1.00 89.44 119 LYS A N 1
ATOM 942 C CA . LYS A 1 119 ? 0.522 4.938 -11.850 1.00 89.44 119 LYS A CA 1
ATOM 943 C C . LYS A 1 119 ? -0.108 4.898 -10.463 1.00 89.44 119 LYS A C 1
ATOM 945 O O . LYS A 1 119 ? 0.535 4.521 -9.489 1.00 89.44 119 LYS A O 1
ATOM 950 N N . LEU A 1 120 ? -1.394 5.234 -10.411 1.00 91.62 120 LEU A N 1
ATOM 951 C CA . LEU A 1 120 ? -2.211 4.992 -9.231 1.00 91.62 120 LEU A CA 1
ATOM 952 C C . LEU A 1 120 ? -2.545 3.504 -9.120 1.00 91.62 120 LEU A C 1
ATOM 954 O O . LEU A 1 120 ? -3.009 2.877 -10.079 1.00 91.62 120 LEU A O 1
ATOM 958 N N . ASP A 1 121 ? -2.333 2.963 -7.932 1.00 91.69 121 ASP A N 1
ATOM 959 C CA . ASP A 1 121 ? -2.701 1.601 -7.568 1.00 91.69 121 ASP A CA 1
ATOM 960 C C . ASP A 1 121 ? -3.517 1.618 -6.274 1.00 91.69 121 ASP A C 1
ATOM 962 O O . ASP A 1 121 ? -3.311 2.466 -5.406 1.00 91.69 121 ASP A O 1
ATOM 966 N N . THR A 1 122 ? -4.485 0.712 -6.161 1.00 94.38 122 THR A N 1
ATOM 967 C CA . THR A 1 122 ? -5.413 0.659 -5.026 1.00 94.38 122 THR A CA 1
ATOM 968 C C . THR A 1 122 ? -5.340 -0.706 -4.367 1.00 94.38 122 THR A C 1
ATOM 970 O O . THR A 1 122 ? -5.786 -1.716 -4.913 1.00 94.38 122 THR A O 1
ATOM 973 N N . ILE A 1 123 ? -4.818 -0.722 -3.147 1.00 96.06 123 ILE A N 1
ATOM 974 C CA . ILE A 1 123 ? -4.613 -1.916 -2.341 1.00 96.06 123 ILE A CA 1
ATOM 975 C C . ILE A 1 123 ? -5.737 -2.005 -1.313 1.00 96.06 123 ILE A C 1
ATOM 977 O O . ILE A 1 123 ? -5.847 -1.170 -0.419 1.00 96.06 123 ILE A O 1
ATOM 981 N N . LYS A 1 124 ? -6.577 -3.034 -1.408 1.00 96.19 124 LYS A N 1
ATOM 982 C CA . LYS A 1 124 ? -7.678 -3.243 -0.458 1.00 96.19 124 LYS A CA 1
ATOM 983 C C . LYS A 1 124 ? -7.156 -3.894 0.823 1.00 96.19 124 LYS A C 1
ATOM 985 O O . LYS A 1 124 ? -6.657 -5.018 0.781 1.00 96.19 124 LYS A O 1
ATOM 990 N N . LEU A 1 125 ? -7.302 -3.217 1.961 1.00 95.94 125 LEU A N 1
ATOM 991 C CA . LEU A 1 125 ? -6.980 -3.769 3.283 1.00 95.94 125 LEU A CA 1
ATOM 992 C C . LEU A 1 125 ? -8.150 -4.547 3.887 1.00 95.94 125 LEU A C 1
ATOM 994 O O . LEU A 1 125 ? -7.918 -5.441 4.706 1.00 95.94 125 LEU A O 1
ATOM 998 N N . GLY A 1 126 ? -9.374 -4.233 3.462 1.00 95.75 126 GLY A N 1
ATOM 999 C CA . GLY A 1 126 ? -10.603 -4.787 4.016 1.00 95.75 126 GLY A CA 1
ATOM 1000 C C . GLY A 1 126 ? -11.073 -4.018 5.251 1.00 95.75 126 GLY A C 1
ATOM 1001 O O . GLY A 1 126 ? -10.649 -2.888 5.493 1.00 95.75 126 GLY A O 1
ATOM 1002 N N . LYS A 1 127 ? -11.927 -4.646 6.060 1.00 96.38 127 LYS A N 1
ATOM 1003 C CA . LYS A 1 127 ? -12.372 -4.088 7.345 1.00 96.38 127 LYS A CA 1
ATOM 1004 C C . LYS A 1 127 ? -11.325 -4.307 8.429 1.00 96.38 127 LYS A C 1
ATOM 1006 O O . LYS A 1 127 ? -10.795 -5.411 8.567 1.00 96.38 127 LYS A O 1
ATOM 1011 N N . LEU A 1 128 ? -11.075 -3.277 9.229 1.00 96.56 128 LEU A N 1
ATOM 1012 C CA . LEU A 1 128 ? -10.175 -3.330 10.380 1.00 96.56 128 LEU A CA 1
ATOM 1013 C C . LEU A 1 128 ? -10.958 -3.120 11.680 1.00 96.56 128 LEU A C 1
ATOM 1015 O O . LEU A 1 128 ? -12.019 -2.498 11.693 1.00 96.56 128 LEU A O 1
ATOM 1019 N N . ALA A 1 129 ? -10.443 -3.665 12.781 1.00 96.94 129 ALA A N 1
ATOM 1020 C CA . ALA A 1 129 ? -11.005 -3.400 14.099 1.00 96.94 129 ALA A CA 1
ATOM 1021 C C . ALA A 1 129 ? -10.738 -1.941 14.502 1.00 96.94 129 ALA A C 1
ATOM 1023 O O . ALA A 1 129 ? -9.825 -1.308 13.982 1.00 96.94 129 ALA A O 1
ATOM 1024 N N . ALA A 1 130 ? -11.512 -1.407 15.446 1.00 97.25 130 ALA A N 1
ATOM 1025 C CA . ALA A 1 130 ? -11.230 -0.079 15.981 1.00 97.25 130 ALA A CA 1
ATOM 1026 C C . ALA A 1 130 ? -9.866 -0.071 16.696 1.00 97.25 130 ALA A C 1
ATOM 1028 O O . ALA A 1 130 ? -9.566 -0.971 17.484 1.00 97.25 130 ALA A O 1
ATOM 1029 N N . GLY A 1 131 ? -9.048 0.943 16.422 1.00 96.75 131 GLY A N 1
ATOM 1030 C CA . GLY A 1 131 ? -7.690 1.049 16.947 1.00 96.75 131 GLY A CA 1
ATOM 1031 C C . GLY A 1 131 ? -6.792 1.945 16.100 1.00 96.75 131 GLY A C 1
ATOM 1032 O O . GLY A 1 131 ? -7.199 2.452 15.057 1.00 96.75 131 GLY A O 1
ATOM 1033 N N . THR A 1 132 ? -5.557 2.134 16.559 1.00 97.75 132 THR A N 1
ATOM 1034 C CA . THR A 1 132 ? -4.535 2.902 15.837 1.00 97.75 132 THR A CA 1
ATOM 1035 C C . THR A 1 132 ? -3.554 1.939 15.192 1.00 97.75 132 THR A C 1
ATOM 1037 O O . THR A 1 132 ? -2.855 1.213 15.895 1.00 97.75 132 THR A O 1
ATOM 1040 N N . TYR A 1 133 ? -3.504 1.946 13.866 1.00 97.69 133 TYR A N 1
ATOM 1041 C CA . TYR A 1 133 ? -2.618 1.121 13.061 1.00 97.69 133 TYR A CA 1
ATOM 1042 C C . TYR A 1 133 ? -1.405 1.912 12.573 1.00 97.69 133 TYR A C 1
ATOM 1044 O O . TYR A 1 133 ? -1.503 3.104 12.281 1.00 97.69 133 TYR A O 1
ATOM 1052 N N . GLN A 1 134 ? -0.274 1.228 12.432 1.00 97.81 134 GLN A N 1
ATOM 1053 C CA . GLN A 1 134 ? 0.885 1.709 11.686 1.00 97.81 134 GLN A CA 1
ATOM 1054 C C . GLN A 1 134 ? 0.864 1.080 10.294 1.00 97.81 134 GLN A C 1
ATOM 1056 O O . GLN A 1 134 ? 1.012 -0.136 10.158 1.00 97.81 134 GLN A O 1
ATOM 1061 N N . LEU A 1 135 ? 0.646 1.901 9.269 1.00 97.12 135 LEU A N 1
ATOM 1062 C CA . LEU A 1 135 ? 0.757 1.504 7.870 1.00 97.12 135 LEU A CA 1
ATOM 1063 C C . LEU A 1 135 ? 2.159 1.809 7.371 1.00 97.12 135 LEU A C 1
ATOM 1065 O O . LEU A 1 135 ? 2.644 2.928 7.525 1.00 97.12 135 LEU A O 1
ATOM 1069 N N . LYS A 1 136 ? 2.784 0.820 6.740 1.00 96.88 136 LYS A N 1
ATOM 1070 C CA . LYS A 1 136 ? 4.133 0.934 6.197 1.00 96.88 136 LYS A CA 1
ATOM 1071 C C . LYS A 1 136 ? 4.153 0.452 4.756 1.00 96.88 136 LYS A C 1
ATOM 1073 O O . LYS A 1 136 ? 3.902 -0.724 4.507 1.00 96.88 136 LYS A O 1
ATOM 1078 N N . LEU A 1 137 ? 4.463 1.334 3.815 1.00 96.38 137 LEU A N 1
ATOM 1079 C CA . LEU A 1 137 ? 4.742 0.974 2.428 1.00 96.38 137 LEU A CA 1
ATOM 1080 C C . LEU A 1 137 ? 6.244 0.731 2.287 1.00 96.38 137 LEU A C 1
ATOM 1082 O O . LEU A 1 137 ? 7.043 1.619 2.562 1.00 96.38 137 LEU A O 1
ATOM 1086 N N . ILE A 1 138 ? 6.633 -0.470 1.865 1.00 95.62 138 ILE A N 1
ATOM 1087 C CA . ILE A 1 138 ? 8.032 -0.853 1.652 1.00 95.62 138 ILE A CA 1
ATOM 1088 C C . ILE A 1 138 ? 8.203 -1.233 0.188 1.00 95.62 138 ILE A C 1
ATOM 1090 O O . ILE A 1 138 ? 7.517 -2.127 -0.308 1.00 95.62 138 ILE A O 1
ATOM 1094 N N . ILE A 1 139 ? 9.143 -0.584 -0.490 1.00 94.31 139 ILE A N 1
ATOM 1095 C CA . ILE A 1 139 ? 9.517 -0.915 -1.864 1.00 94.31 139 ILE A CA 1
ATOM 1096 C C . ILE A 1 139 ? 10.872 -1.619 -1.827 1.00 94.31 139 ILE A C 1
ATOM 1098 O O . ILE A 1 139 ? 11.842 -1.076 -1.295 1.00 94.31 139 ILE A O 1
ATOM 1102 N N . VAL A 1 140 ? 10.936 -2.826 -2.382 1.00 94.44 140 VAL A N 1
ATOM 1103 C CA . VAL A 1 140 ? 12.108 -3.708 -2.354 1.00 94.44 140 VAL A CA 1
ATOM 1104 C C . VAL A 1 140 ? 12.619 -3.944 -3.773 1.00 94.44 140 VAL A C 1
ATOM 1106 O O . VAL A 1 140 ? 11.848 -4.315 -4.660 1.00 94.44 140 VAL A O 1
ATOM 1109 N N . ASP A 1 141 ? 13.919 -3.747 -3.982 1.00 92.19 141 ASP A N 1
ATOM 1110 C CA . ASP A 1 141 ? 14.605 -4.143 -5.212 1.00 92.19 141 ASP A CA 1
ATOM 1111 C C . ASP A 1 141 ? 15.060 -5.602 -5.107 1.00 92.19 141 ASP A C 1
ATOM 1113 O O . ASP A 1 141 ? 15.847 -5.955 -4.225 1.00 92.19 141 ASP A O 1
ATOM 1117 N N . THR A 1 142 ? 14.588 -6.440 -6.029 1.00 91.62 142 THR A N 1
ATOM 1118 C CA . THR A 1 142 ? 14.913 -7.874 -6.108 1.00 91.62 142 THR A CA 1
ATOM 1119 C C . THR A 1 142 ? 16.053 -8.163 -7.098 1.00 91.62 142 THR A C 1
ATOM 1121 O O . THR A 1 142 ? 16.179 -9.270 -7.629 1.00 91.62 142 THR A O 1
ATOM 1124 N N . SER A 1 143 ? 16.844 -7.149 -7.457 1.00 88.69 143 SER A N 1
ATOM 1125 C CA . SER A 1 143 ? 17.990 -7.264 -8.364 1.00 88.69 143 SER A CA 1
ATOM 1126 C C . SER A 1 143 ? 19.145 -8.054 -7.739 1.00 88.69 143 SER A C 1
ATOM 1128 O O . SER A 1 143 ? 19.903 -7.549 -6.914 1.00 88.69 143 SER A O 1
ATOM 1130 N N . THR A 1 144 ? 19.346 -9.288 -8.202 1.00 79.44 144 THR A N 1
ATOM 1131 C CA . THR A 1 144 ? 20.377 -10.198 -7.671 1.00 79.44 144 THR A CA 1
ATOM 1132 C C . THR A 1 144 ? 21.797 -9.929 -8.179 1.00 79.44 144 THR A C 1
ATOM 1134 O O . THR A 1 144 ? 22.737 -10.568 -7.714 1.00 79.44 144 THR A O 1
ATOM 1137 N N . MET A 1 145 ? 21.987 -9.057 -9.180 1.00 67.62 145 MET A N 1
ATOM 1138 C CA . MET A 1 145 ? 23.333 -8.733 -9.692 1.00 67.62 145 MET A CA 1
ATOM 1139 C C . MET A 1 145 ? 23.957 -7.510 -9.027 1.00 67.62 145 MET A C 1
ATOM 1141 O O . MET A 1 145 ? 25.181 -7.405 -8.991 1.00 67.62 145 MET A O 1
ATOM 1145 N N . ILE A 1 146 ? 23.139 -6.572 -8.548 1.00 65.19 146 ILE A N 1
ATOM 1146 C CA . ILE A 1 146 ? 23.632 -5.352 -7.898 1.00 65.19 146 ILE A CA 1
ATOM 1147 C C . ILE A 1 146 ? 23.787 -5.594 -6.396 1.00 65.19 146 ILE A C 1
ATOM 1149 O O . ILE A 1 146 ? 24.713 -5.068 -5.780 1.00 65.19 146 ILE A O 1
ATOM 1153 N N . LEU A 1 147 ? 22.906 -6.411 -5.814 1.00 64.94 147 LEU A N 1
ATOM 1154 C CA . LEU A 1 147 ? 22.847 -6.652 -4.382 1.00 64.94 147 LEU A CA 1
ATOM 1155 C C . LEU A 1 147 ? 22.844 -8.163 -4.099 1.00 64.94 147 LEU A C 1
ATOM 1157 O O . LEU A 1 147 ? 22.184 -8.922 -4.808 1.00 64.94 147 LEU A O 1
ATOM 1161 N N . PRO A 1 148 ? 23.577 -8.624 -3.069 1.00 62.81 148 PRO A N 1
ATOM 1162 C CA . PRO A 1 148 ? 23.637 -10.042 -2.705 1.00 62.81 148 PRO A CA 1
ATOM 1163 C C . PRO A 1 148 ? 22.331 -10.562 -2.077 1.00 62.81 148 PRO A C 1
ATOM 1165 O O . PRO A 1 148 ? 22.194 -11.766 -1.871 1.00 62.81 148 PRO A O 1
ATOM 1168 N N . ALA A 1 149 ? 21.397 -9.666 -1.755 1.00 76.81 149 ALA A N 1
ATOM 1169 C CA . ALA A 1 149 ? 20.082 -9.949 -1.199 1.00 76.81 149 ALA A CA 1
ATOM 1170 C C . ALA A 1 149 ? 19.101 -8.831 -1.590 1.00 76.81 149 ALA A C 1
ATOM 1172 O O . ALA A 1 149 ? 19.528 -7.756 -2.019 1.00 76.81 149 ALA A O 1
ATOM 1173 N N . ASP A 1 150 ? 17.809 -9.086 -1.390 1.00 84.69 150 ASP A N 1
ATOM 1174 C CA . ASP A 1 150 ? 16.750 -8.085 -1.512 1.00 84.69 150 ASP A CA 1
ATOM 1175 C C . ASP A 1 150 ? 17.094 -6.828 -0.696 1.00 84.69 150 ASP A C 1
ATOM 1177 O O . ASP A 1 150 ? 17.495 -6.912 0.470 1.00 84.69 150 ASP A O 1
ATOM 1181 N N . SER A 1 151 ? 16.950 -5.653 -1.311 1.00 87.19 151 SER A N 1
ATOM 1182 C CA . SER A 1 151 ? 17.297 -4.375 -0.682 1.00 87.19 151 SER A CA 1
ATOM 1183 C C . SER A 1 151 ? 16.093 -3.456 -0.597 1.00 87.19 151 SER A C 1
ATOM 1185 O O . SER A 1 151 ? 15.349 -3.288 -1.561 1.00 87.19 151 SER A O 1
ATOM 1187 N N . ILE A 1 152 ? 15.915 -2.837 0.568 1.00 88.75 152 ILE A N 1
ATOM 1188 C CA . ILE A 1 152 ? 14.876 -1.832 0.777 1.00 88.75 152 ILE A CA 1
ATOM 1189 C C . ILE A 1 152 ? 15.284 -0.569 0.021 1.00 88.75 152 ILE A C 1
ATOM 1191 O O . ILE A 1 152 ? 16.273 0.079 0.359 1.00 88.75 152 ILE A O 1
ATOM 1195 N N . PHE A 1 153 ? 14.503 -0.227 -0.997 1.00 87.69 153 PHE A N 1
ATOM 1196 C CA . PHE A 1 153 ? 14.690 0.970 -1.807 1.00 87.69 153 PHE A CA 1
ATOM 1197 C C . PHE A 1 153 ? 14.034 2.191 -1.163 1.00 87.69 153 PHE A C 1
ATOM 1199 O O . PHE A 1 153 ? 14.629 3.264 -1.107 1.00 87.69 153 PHE A O 1
ATOM 1206 N N . HIS A 1 154 ? 12.808 2.022 -0.667 1.00 90.38 154 HIS A N 1
ATOM 1207 C CA . HIS A 1 154 ? 12.032 3.100 -0.072 1.00 90.38 154 HIS A CA 1
ATOM 1208 C C . HIS A 1 154 ? 11.124 2.573 1.041 1.00 90.38 154 HIS A C 1
ATOM 1210 O O . HIS A 1 154 ? 10.703 1.412 1.033 1.00 90.38 154 HIS A O 1
ATOM 1216 N N . THR A 1 155 ? 10.844 3.428 2.020 1.00 93.56 155 THR A N 1
ATOM 1217 C CA . THR A 1 155 ? 9.906 3.156 3.104 1.00 93.56 155 THR A CA 1
ATOM 1218 C C . THR A 1 155 ? 9.154 4.431 3.442 1.00 93.56 155 THR A C 1
ATOM 1220 O O . THR A 1 155 ? 9.791 5.437 3.739 1.00 93.56 155 THR A O 1
ATOM 1223 N N . GLU A 1 156 ? 7.829 4.336 3.444 1.00 93.25 156 GLU A N 1
ATOM 1224 C CA . GLU A 1 156 ? 6.910 5.393 3.868 1.00 93.25 156 GLU A CA 1
ATOM 1225 C C . GLU A 1 156 ? 6.011 4.852 4.982 1.00 93.25 156 GLU A C 1
ATOM 1227 O O . GLU A 1 156 ? 5.545 3.709 4.916 1.00 93.25 156 GLU A O 1
ATOM 1232 N N . GLU A 1 157 ? 5.776 5.654 6.019 1.00 95.38 157 GLU A N 1
ATOM 1233 C CA . GLU A 1 157 ? 5.026 5.250 7.210 1.00 95.38 157 GLU A CA 1
ATOM 1234 C C . GLU A 1 157 ? 3.957 6.281 7.568 1.00 95.38 157 GLU A C 1
ATOM 1236 O O . GLU A 1 157 ? 4.232 7.474 7.669 1.00 95.38 157 GLU A O 1
ATOM 1241 N N . GLN A 1 158 ? 2.735 5.812 7.820 1.00 94.56 158 GLN A N 1
ATOM 1242 C CA . GLN A 1 158 ? 1.617 6.654 8.241 1.00 94.56 158 GLN A CA 1
ATOM 1243 C C . GLN A 1 158 ? 0.807 5.975 9.345 1.00 94.56 158 GLN A C 1
ATOM 1245 O O . GLN A 1 158 ? 0.681 4.750 9.401 1.00 94.56 158 GLN A O 1
ATOM 1250 N N . GLN A 1 159 ? 0.227 6.781 10.234 1.00 95.88 159 GLN A N 1
ATOM 1251 C CA . GLN A 1 159 ? -0.709 6.285 11.239 1.00 95.88 159 GLN A CA 1
ATOM 1252 C C . GLN A 1 159 ? -2.135 6.315 10.701 1.00 95.88 159 GLN A C 1
ATOM 1254 O O . GLN A 1 159 ? -2.581 7.320 10.154 1.00 95.88 159 GLN A O 1
ATOM 1259 N N . LEU A 1 160 ? -2.867 5.228 10.927 1.00 95.81 160 LEU A N 1
ATOM 1260 C CA . LEU A 1 160 ? -4.278 5.115 10.595 1.00 95.81 160 LEU A CA 1
ATOM 1261 C C . LEU A 1 160 ? -5.097 4.921 11.865 1.00 95.81 160 LEU A C 1
ATOM 1263 O O . LEU A 1 160 ? -4.922 3.935 12.574 1.00 95.81 160 LEU A O 1
ATOM 1267 N N . VAL A 1 161 ? -6.029 5.830 12.131 1.00 96.25 161 VAL A N 1
ATOM 1268 C CA . VAL A 1 161 ? -6.957 5.702 13.257 1.00 96.25 161 VAL A CA 1
ATOM 1269 C C . VAL A 1 161 ? -8.293 5.185 12.740 1.00 96.25 161 VAL A C 1
ATOM 1271 O O . VAL A 1 161 ? -8.976 5.873 11.987 1.00 96.25 161 VAL A O 1
ATOM 1274 N N . VAL A 1 162 ? -8.664 3.978 13.161 1.00 96.12 162 VAL A N 1
ATOM 1275 C CA . VAL A 1 162 ? -9.956 3.363 12.846 1.00 96.12 162 VAL A CA 1
ATOM 1276 C C . VAL A 1 162 ? -10.907 3.605 14.008 1.00 96.12 162 VAL A C 1
ATOM 1278 O O . VAL A 1 162 ? -10.675 3.139 15.129 1.00 96.12 162 VAL A O 1
ATOM 1281 N N . VAL A 1 163 ? -11.980 4.345 13.741 1.00 95.50 163 VAL A N 1
ATOM 1282 C CA . VAL A 1 163 ? -12.994 4.684 14.743 1.00 95.50 163 VAL A CA 1
ATOM 1283 C C . VAL A 1 163 ? -14.076 3.606 14.844 1.00 95.50 163 VAL A C 1
ATOM 1285 O O . VAL A 1 163 ? -14.192 2.708 14.007 1.00 95.50 163 VAL A O 1
ATOM 1288 N N . ASN A 1 164 ? -14.849 3.668 15.926 1.00 89.56 164 ASN A N 1
ATOM 1289 C CA . ASN A 1 164 ? -15.943 2.736 16.192 1.00 89.56 164 ASN A CA 1
ATOM 1290 C C . ASN A 1 164 ? -17.167 2.966 15.312 1.00 89.56 164 ASN A C 1
ATOM 1292 O O . ASN A 1 164 ? -17.435 4.128 14.954 1.00 89.56 164 ASN A O 1
#

=== Feature glossary ===
A reading guide for the features in this record.

Start from the sequence.

  · Sequence gives the chain of amino acids in standard one-letter code (A=alanine, C=cysteine, …, Y=tyrosine), read N→C. It is the only feature that is directly encoded by the gene; all structural features are derived from the folded form of this sequence.

Fold it, and you get atomic coordinates and the backbone conformation that goes with them.

  · The mmCIF table is the protein's shape written out atom by atom. For each backbone N, Cα, C, and carbonyl O, it records an (x, y, z) coordinate triple in Å plus the residue type, chain letter, and residue number.

  · Backbone dihedral angles. Every residue except chain termini has a φ (preceding-C → N → Cα → C) and a ψ (N → Cα → C → next-N). They are reported in degrees following the IUPAC sign convention. Secondary structure is essentially a statement about which (φ, ψ) basin each residue occupies.

  · DSSP 8-state secondary structure assigns each residue one of H (α-helix), G (3₁₀-helix), I (π-helix), E (extended β-strand), B (isolated β-bridge), T (hydrogen-bonded turn), S (bend), or '-' (coil). The assignment is computed from backbone hydrogen-bond geometry via the Kabsch–Sander algorithm.

  · P-SEA three-state annotation labels each residue as helix, strand, or coil based purely on the geometry of the Cα trace. It serves as a fallback when the full backbone (and thus DSSP) is unavailable.

Summarize the fold with a handful of shape descri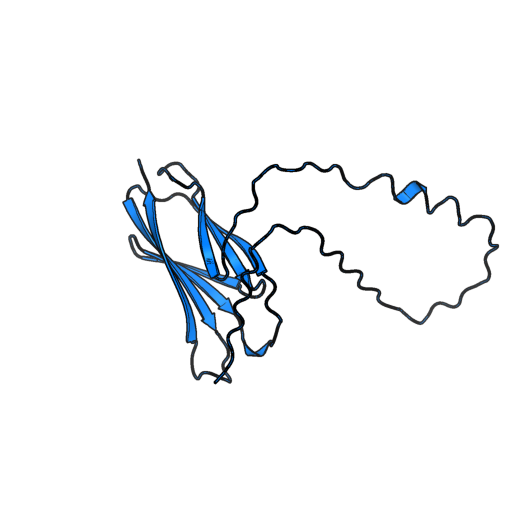ptors and a per-residue structural alphabet.

  · Radius of gyration (Rg) is the root-mean-square distance of Cα atoms from their centroid — a single number for overall size and compactness. A globular domain of N residues has Rg ≈ 2.2·N^0.38 Å; an extended or disordered chain has a much larger Rg. The Cα contact count is the number of residue pairs whose Cα atoms are within 8 Å and are more than four positions apart in sequence — a standard proxy for tertiary packing density. The bounding box is the smallest axis-aligned box enclosing all Cα atoms.

  · Foldseek's 3Di representation compresses backbone geometry into a per-residue letter drawn from a learned twenty-state alphabet. It captures the tertiary interaction pattern around each residue — which residues are packed against it in space, regardless of where they are in sequence.

  · Accessible surface area quantifies burial. A residue with SASA near zero is packed into the hydrophobic core; one with SASA >100 Å² sits on the surface. Computed here via the Shrake–Rupley numerical algorithm with a 1.4 Å probe.

Ask how reliable the model is.

  · For AlphaFold models, the B-factor field carries pLDDT — the model's own estimate of local accuracy on a 0–100 scale. Regions with pLDDT<50 should be treated as essentially unmodeled; they often correspond to intrinsically disordered segments.

  · For experimental (PDB) structures, the B-factor (temperature factor) quantifies the positional spread of each atom in the crystal — a combination of thermal vibration and static disorder — in units of Å². High B-factors mark flexible loops or poorly resolved regions; low B-factors mark the rigid, well-ordered core.

  · PAE(i, j) answers: if I align the predicted and true structures on residue i, how far off 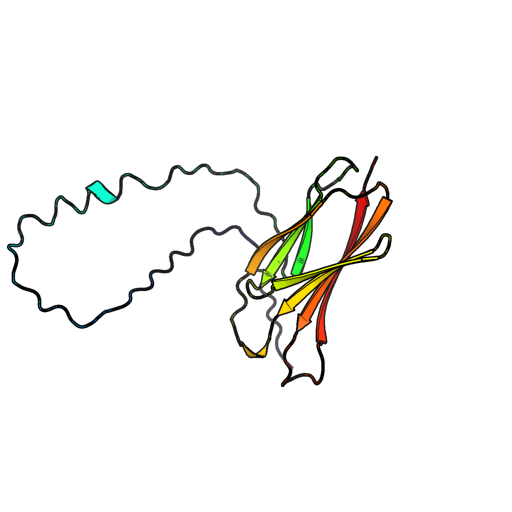(in Å) do I expect residue j to be? A block-diagonal PAE matrix with low values on the blocks and high values off-diagonal is the signature of a multi-domain protein with confidently predicted domains but uncertain inter-domain orientation.

Place it in context: what it resembles, what it is annotated as, and how it looks.

  · Structural nearest neighbors (via Foldseek easy-search vs the PDB). Reported per hit: target PDB id, E-value, and alignment TM-score. A TM-score above ~0.5 is the conventional threshold for 'same fold'.

  · Functional annotations link the protein to curated databases. InterPro entries identify conserved domains and families by matching the sequence against member-database signatures (Pfam, PROSITE, CDD, …). Gene Ontology (GO) terms describe molecular function, biological process, and cellular component in a controlled vocabulary. CATH places the structure in a hierarchical fold classification (Class/Architecture/Topology/Homologous-superfamily). The organism is the source species.

  · Plot images: a contact map (which residues are close in 3D, as an N×N binary image), a Ramachandran scatter (backbone torsion angles, revealing secondary-structure composition at a glance), and — for AlphaFold structures — a PAE heatmap (pairwise prediction confidence).

  · Structure images are PyMOL renders from six orthogonal camera directions. Cartoon representation draws helices as coils and strands as arrows; sticks shows the backbone as bonds; surface shows the solvent-excluded envelope. Rainbow coloring maps sequence position to hue (blue→red, N→C); chain coloring assigns a distinct color per polypeptide.